Protein AF-A0A0H2U2D5-F1 (afdb_monomer_lite)

Sequence (152 aa):
METTLPLPFLASVAVPWTGPVGENDGLSREQLACLGAVFLEATAQNLADIRAFVSRDGLAFEPYVDVTQLESQDDILSLLDGGARKVFVRPEQFDALSEHGSRVAQAVAASAQGLPATEGGLLVSGIETTAGASSAVVEQLKSRKISSLFVK

pLDDT: mean 80.66, std 14.31, range [36.47, 96.5]

Structure (mmCIF, N/CA/C/O backbone):
data_AF-A0A0H2U2D5-F1
#
_entry.id   AF-A0A0H2U2D5-F1
#
loop_
_atom_site.group_PDB
_atom_site.id
_atom_site.type_symbol
_atom_site.label_atom_id
_atom_site.label_alt_id
_atom_site.label_comp_id
_atom_site.label_asym_id
_atom_site.label_entity_id
_atom_site.label_seq_id
_atom_si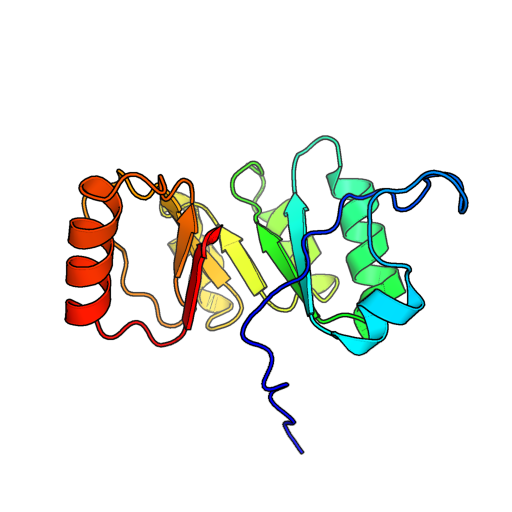te.pdbx_PDB_ins_code
_atom_site.Cartn_x
_atom_site.Cartn_y
_atom_site.Cartn_z
_atom_site.occupancy
_atom_site.B_iso_or_equiv
_atom_site.auth_seq_id
_atom_site.auth_comp_id
_atom_site.auth_asym_id
_atom_site.auth_atom_id
_atom_site.pdbx_PDB_model_num
ATOM 1 N N . MET A 1 1 ? 6.321 -21.797 9.358 1.00 36.47 1 MET A N 1
ATOM 2 C CA . MET A 1 1 ? 6.493 -20.830 10.461 1.00 36.47 1 MET A CA 1
ATOM 3 C C . MET A 1 1 ? 6.129 -19.477 9.896 1.00 36.47 1 MET A C 1
ATOM 5 O O . MET A 1 1 ? 6.824 -19.030 8.998 1.00 36.47 1 MET A O 1
ATOM 9 N N . GLU A 1 2 ? 5.027 -18.881 10.340 1.00 38.81 2 GLU A N 1
ATOM 10 C CA . GLU A 1 2 ? 4.699 -17.496 9.994 1.00 38.81 2 GLU A CA 1
ATOM 11 C C . GLU A 1 2 ? 5.523 -16.589 10.913 1.00 38.81 2 GLU A C 1
ATOM 13 O O . GLU A 1 2 ? 5.183 -16.375 12.073 1.00 38.81 2 GLU A O 1
ATOM 18 N N . THR A 1 3 ? 6.693 -16.160 10.443 1.00 43.97 3 THR A N 1
ATOM 19 C CA . THR A 1 3 ? 7.512 -15.165 11.136 1.00 43.97 3 THR A CA 1
ATOM 20 C C . THR A 1 3 ? 6.966 -13.789 10.793 1.00 43.97 3 THR A C 1
ATOM 22 O O . THR A 1 3 ? 7.369 -13.195 9.797 1.00 43.97 3 THR A O 1
ATOM 25 N N . THR A 1 4 ? 6.031 -13.282 11.592 1.00 48.72 4 THR A N 1
ATOM 26 C CA . THR A 1 4 ? 5.650 -11.869 11.537 1.00 48.72 4 THR A CA 1
ATOM 27 C C . THR A 1 4 ? 6.882 -11.064 11.948 1.00 48.72 4 THR A C 1
ATOM 29 O O . THR A 1 4 ? 7.267 -11.079 13.119 1.00 48.72 4 THR A O 1
ATOM 32 N N . LEU A 1 5 ? 7.569 -10.443 10.984 1.00 49.19 5 LEU A N 1
ATOM 33 C CA . LEU A 1 5 ? 8.710 -9.575 11.271 1.00 49.19 5 LEU A CA 1
ATOM 34 C C . LEU A 1 5 ? 8.255 -8.495 12.274 1.00 49.19 5 LEU A C 1
ATOM 36 O O . LEU A 1 5 ? 7.244 -7.836 12.038 1.00 49.19 5 LEU A O 1
ATOM 40 N N . PRO A 1 6 ? 8.962 -8.304 13.402 1.00 53.22 6 PRO A N 1
ATOM 41 C CA . PRO A 1 6 ? 8.534 -7.426 14.493 1.00 53.22 6 PRO A CA 1
ATOM 42 C C . PRO A 1 6 ? 8.738 -5.934 14.188 1.00 53.22 6 PRO A C 1
ATOM 44 O O . PRO A 1 6 ? 8.716 -5.117 15.107 1.00 53.22 6 PRO A O 1
ATOM 47 N N . LEU A 1 7 ? 8.998 -5.566 12.932 1.00 57.72 7 LEU A N 1
ATOM 48 C CA . LEU A 1 7 ? 9.307 -4.195 12.551 1.00 57.72 7 LEU A CA 1
ATOM 49 C C . LEU A 1 7 ? 8.000 -3.472 12.206 1.00 57.72 7 LEU A C 1
ATOM 51 O O . LEU A 1 7 ? 7.366 -3.811 11.209 1.00 57.72 7 LEU A O 1
ATOM 55 N N . PRO A 1 8 ? 7.571 -2.479 13.007 1.00 71.00 8 PRO A N 1
ATOM 56 C CA . PRO A 1 8 ? 6.294 -1.792 12.814 1.00 71.00 8 PRO A CA 1
ATOM 57 C C . PRO A 1 8 ? 6.340 -0.762 11.672 1.00 71.00 8 PRO A C 1
ATOM 59 O O . PRO A 1 8 ? 5.558 0.184 11.667 1.00 71.00 8 PRO A O 1
ATOM 62 N N . PHE A 1 9 ? 7.291 -0.884 10.746 1.00 81.25 9 PHE A N 1
ATOM 63 C CA . PHE A 1 9 ? 7.565 0.119 9.730 1.00 81.25 9 PHE A CA 1
ATOM 64 C C . PHE A 1 9 ? 7.738 -0.514 8.356 1.00 81.25 9 PHE A C 1
ATOM 66 O O . PHE A 1 9 ? 8.347 -1.570 8.202 1.00 81.25 9 PHE A O 1
ATOM 73 N N . LEU A 1 10 ? 7.204 0.181 7.358 1.00 88.44 10 LEU A N 1
ATOM 74 C CA . LEU A 1 10 ? 7.366 -0.133 5.949 1.00 88.44 10 LEU A CA 1
ATOM 75 C C . LEU A 1 10 ? 8.328 0.894 5.359 1.00 88.44 10 LEU A C 1
ATOM 77 O O . LEU A 1 10 ? 8.122 2.098 5.522 1.00 88.44 10 LEU A O 1
ATOM 81 N N . ALA A 1 11 ? 9.383 0.439 4.691 1.00 88.94 11 ALA A N 1
ATOM 82 C CA . ALA A 1 11 ? 10.310 1.352 4.036 1.00 88.94 11 ALA A CA 1
ATOM 83 C C . ALA A 1 11 ? 9.670 1.907 2.760 1.00 88.94 11 ALA A C 1
ATOM 85 O O . ALA A 1 11 ? 9.304 1.135 1.875 1.00 88.94 11 ALA A O 1
ATOM 86 N N . SER A 1 12 ? 9.528 3.230 2.668 1.00 89.31 12 SER A N 1
ATOM 87 C CA . SER A 1 12 ? 9.043 3.880 1.448 1.00 89.31 12 SER A CA 1
ATOM 88 C C . SER A 1 12 ? 10.089 3.768 0.343 1.00 89.31 12 SER A C 1
ATOM 90 O O . SER A 1 12 ? 11.264 4.073 0.562 1.00 89.31 12 SER A O 1
ATOM 92 N N . VAL A 1 13 ? 9.667 3.310 -0.833 1.00 87.06 13 VAL A N 1
ATOM 93 C CA . VAL A 1 13 ? 10.545 3.069 -1.977 1.00 87.06 13 VAL A CA 1
ATOM 94 C C . VAL A 1 13 ? 10.021 3.806 -3.202 1.00 87.06 13 VAL A C 1
ATOM 96 O O . VAL A 1 13 ? 8.880 3.619 -3.620 1.00 87.06 13 VAL A O 1
ATOM 99 N N . ALA A 1 14 ? 10.888 4.610 -3.815 1.00 83.81 14 ALA A N 1
ATOM 100 C CA . ALA A 1 14 ? 10.638 5.186 -5.127 1.00 83.81 14 ALA A CA 1
ATOM 101 C C . ALA A 1 14 ? 11.064 4.199 -6.224 1.00 83.81 14 ALA A C 1
ATOM 103 O O . ALA A 1 14 ? 12.141 3.603 -6.168 1.00 83.81 14 ALA A O 1
ATOM 104 N N . VAL A 1 15 ? 10.213 4.040 -7.233 1.00 79.81 15 VAL A N 1
ATOM 105 C CA . VAL A 1 15 ? 10.438 3.169 -8.390 1.00 79.81 15 VAL A CA 1
ATOM 106 C C . VAL A 1 15 ? 10.359 4.045 -9.654 1.00 79.81 15 VAL A C 1
ATOM 108 O O . VAL A 1 15 ? 9.465 4.893 -9.712 1.00 79.81 15 VAL A O 1
ATOM 111 N N . PRO A 1 16 ? 11.261 3.896 -10.647 1.00 71.31 16 PRO A N 1
ATOM 112 C CA . PRO A 1 16 ? 12.289 2.861 -10.785 1.00 71.31 16 PRO A CA 1
ATOM 113 C C . PRO A 1 16 ? 13.500 3.047 -9.861 1.00 71.31 16 PRO A C 1
ATOM 115 O O . PRO A 1 16 ? 14.012 4.148 -9.669 1.00 71.31 16 PRO A O 1
ATOM 118 N N . TRP A 1 17 ? 14.006 1.924 -9.340 1.00 65.31 17 TRP A N 1
ATOM 119 C CA . TRP A 1 17 ? 15.256 1.844 -8.573 1.00 65.31 17 TRP A CA 1
ATOM 120 C C . TRP A 1 17 ? 16.460 1.955 -9.524 1.00 65.31 17 TRP A C 1
ATOM 122 O O . TRP A 1 17 ? 17.224 1.013 -9.715 1.00 65.31 17 TRP A O 1
ATOM 132 N N . THR A 1 18 ? 16.578 3.071 -10.238 1.00 54.78 18 THR A N 1
ATOM 133 C CA . THR A 1 18 ? 17.626 3.283 -11.255 1.00 54.78 18 THR A CA 1
ATOM 134 C C . THR A 1 18 ? 18.499 4.499 -10.963 1.00 54.78 18 THR A C 1
ATOM 136 O O . THR A 1 18 ? 19.261 4.923 -11.828 1.00 54.78 18 THR A O 1
ATOM 139 N N . GLY A 1 19 ? 18.428 5.057 -9.750 1.00 51.62 19 GLY A N 1
ATOM 140 C CA . GLY A 1 19 ? 19.360 6.098 -9.319 1.00 51.62 19 GLY A CA 1
ATOM 141 C C . GLY A 1 19 ? 20.796 5.552 -9.243 1.00 51.62 19 GLY A C 1
ATOM 142 O O . GLY A 1 19 ? 20.982 4.426 -8.769 1.00 51.62 19 GLY A O 1
ATOM 143 N N . PRO A 1 20 ? 21.821 6.299 -9.694 1.00 43.66 20 PRO A N 1
ATOM 144 C CA . PRO A 1 20 ? 23.211 5.861 -9.617 1.00 43.66 20 PRO A CA 1
ATOM 145 C C . PRO A 1 20 ? 23.593 5.519 -8.170 1.00 43.66 20 PRO A C 1
ATOM 147 O O . PRO A 1 20 ? 23.267 6.246 -7.236 1.00 43.66 20 PRO A O 1
ATOM 150 N N . VAL A 1 21 ? 24.319 4.410 -8.000 1.00 50.50 21 VAL A N 1
ATOM 151 C CA . VAL A 1 21 ? 24.706 3.749 -6.730 1.00 50.50 21 VAL A CA 1
ATOM 152 C C . VAL A 1 21 ? 25.574 4.629 -5.792 1.00 50.50 21 VAL A C 1
ATOM 154 O O . VAL A 1 21 ? 26.099 4.149 -4.796 1.00 50.50 21 VAL A O 1
ATOM 157 N N . GLY A 1 22 ? 25.726 5.928 -6.067 1.00 46.56 22 GLY A N 1
ATOM 158 C CA . GLY A 1 22 ? 26.618 6.836 -5.339 1.00 46.56 22 GLY A CA 1
ATOM 159 C C . GLY A 1 22 ? 26.003 8.135 -4.806 1.00 46.56 22 GLY A C 1
ATOM 160 O O . GLY A 1 22 ? 26.695 8.824 -4.067 1.00 46.56 22 GLY A O 1
ATOM 161 N N . GLU A 1 23 ? 24.750 8.475 -5.135 1.00 48.41 23 GLU A N 1
ATOM 162 C CA . GLU A 1 23 ? 24.121 9.757 -4.731 1.00 48.41 23 GLU A CA 1
ATOM 163 C C . GLU A 1 23 ? 22.707 9.598 -4.139 1.00 48.41 23 GLU A C 1
ATOM 165 O O . GLU A 1 23 ? 21.982 10.577 -3.978 1.00 48.41 23 GLU A O 1
ATOM 170 N N . ASN A 1 24 ? 22.287 8.374 -3.809 1.00 56.25 24 ASN A N 1
ATOM 171 C CA . ASN A 1 24 ? 20.951 8.139 -3.265 1.00 56.25 24 ASN A CA 1
ATOM 172 C C . ASN A 1 24 ? 20.938 8.359 -1.747 1.00 56.25 24 ASN A C 1
ATOM 174 O O . ASN A 1 24 ? 21.542 7.598 -0.992 1.00 56.25 24 ASN A O 1
ATOM 178 N N . ASP A 1 25 ? 20.204 9.379 -1.316 1.00 62.88 25 ASP A N 1
ATOM 179 C CA . ASP A 1 25 ? 19.776 9.571 0.068 1.00 62.88 25 ASP A CA 1
ATOM 180 C C . ASP A 1 25 ? 18.769 8.447 0.406 1.00 62.88 25 ASP A C 1
ATOM 182 O O . ASP A 1 25 ? 17.578 8.549 0.114 1.00 62.88 25 ASP A O 1
ATOM 186 N N . GLY A 1 26 ? 19.250 7.285 0.871 1.00 73.31 26 GLY A N 1
ATOM 187 C CA . GLY A 1 26 ? 18.388 6.118 1.095 1.00 73.31 26 GLY A CA 1
ATOM 188 C C . GLY A 1 26 ? 19.108 4.798 1.391 1.00 73.31 26 GLY A C 1
ATOM 189 O O . GLY A 1 26 ? 20.335 4.725 1.445 1.00 73.31 26 GLY A O 1
ATOM 190 N N . LEU A 1 27 ? 18.320 3.737 1.604 1.00 78.69 27 LEU A N 1
ATOM 191 C CA . LEU A 1 27 ? 18.824 2.381 1.858 1.00 78.69 27 LEU A CA 1
ATOM 192 C C . LEU A 1 27 ? 19.264 1.696 0.560 1.00 78.69 27 LEU A C 1
ATOM 194 O O . LEU A 1 27 ? 18.606 1.822 -0.471 1.00 78.69 27 LEU A O 1
ATOM 198 N N . SER A 1 28 ? 20.334 0.901 0.625 1.00 81.81 28 SER A N 1
ATOM 199 C CA . SER A 1 28 ? 20.691 -0.018 -0.460 1.00 81.81 28 SER A CA 1
ATOM 200 C C . SER A 1 28 ? 19.647 -1.131 -0.604 1.00 81.81 28 SER A C 1
ATOM 202 O O . SER A 1 28 ? 18.867 -1.400 0.312 1.00 81.81 28 SER A O 1
ATOM 204 N N . ARG A 1 29 ? 19.652 -1.833 -1.743 1.00 79.88 29 ARG A N 1
ATOM 205 C CA . ARG A 1 29 ? 18.740 -2.963 -1.979 1.00 79.88 29 ARG A CA 1
ATOM 206 C C . ARG A 1 29 ? 18.928 -4.063 -0.932 1.00 79.88 29 ARG A C 1
ATOM 208 O O . ARG A 1 29 ? 17.953 -4.641 -0.467 1.00 79.88 29 ARG A O 1
ATOM 215 N N . GLU A 1 30 ? 20.169 -4.342 -0.552 1.00 82.69 30 GLU A N 1
ATOM 216 C CA . GLU A 1 30 ? 20.520 -5.339 0.460 1.00 82.69 30 GLU A CA 1
ATOM 217 C C . GLU A 1 30 ? 20.035 -4.907 1.846 1.00 82.69 30 GLU A C 1
ATOM 219 O O . GLU A 1 30 ? 19.472 -5.714 2.581 1.00 82.69 30 GLU A O 1
ATOM 224 N N . GLN A 1 31 ? 20.199 -3.626 2.189 1.00 83.94 31 GLN A N 1
ATOM 225 C CA . GLN A 1 31 ? 19.706 -3.071 3.452 1.00 83.94 31 GLN A CA 1
ATOM 226 C C . GLN A 1 31 ? 18.177 -3.102 3.522 1.00 83.94 31 GLN A C 1
ATOM 228 O O . GLN A 1 31 ? 17.614 -3.461 4.554 1.00 83.94 31 GLN A O 1
ATOM 233 N N . LEU A 1 32 ? 17.508 -2.779 2.417 1.00 82.38 32 LEU A N 1
ATOM 234 C CA . LEU A 1 32 ? 16.061 -2.878 2.293 1.00 82.38 32 LEU A CA 1
ATOM 235 C C . LEU A 1 32 ? 15.591 -4.336 2.408 1.00 82.38 32 LEU A C 1
ATOM 237 O O . LEU A 1 32 ? 14.583 -4.607 3.055 1.00 82.38 32 LEU A O 1
ATOM 241 N N . ALA A 1 33 ? 16.326 -5.287 1.820 1.00 82.38 33 ALA A N 1
ATOM 242 C CA . ALA A 1 33 ? 15.981 -6.710 1.861 1.00 82.38 33 ALA A CA 1
ATOM 243 C C . ALA A 1 33 ? 16.032 -7.276 3.286 1.00 82.38 33 ALA A C 1
ATOM 245 O O . ALA A 1 33 ? 15.240 -8.150 3.627 1.00 82.38 33 ALA A O 1
ATOM 246 N N . CYS A 1 34 ? 16.894 -6.732 4.152 1.00 82.88 34 CYS A N 1
ATOM 247 C CA . CYS A 1 34 ? 16.893 -7.062 5.578 1.00 82.88 34 CYS A CA 1
ATOM 248 C C . CYS A 1 34 ? 15.599 -6.640 6.298 1.00 82.88 34 CYS A C 1
ATOM 250 O O . CYS A 1 34 ? 15.262 -7.237 7.319 1.00 82.88 34 CYS A O 1
ATOM 252 N N . LEU A 1 35 ? 14.888 -5.618 5.803 1.00 84.12 35 LEU A N 1
ATOM 253 C CA . LEU A 1 35 ? 13.608 -5.174 6.370 1.00 84.12 35 LEU A CA 1
ATOM 254 C C . LEU A 1 35 ? 12.436 -6.026 5.884 1.00 84.12 35 LEU A C 1
ATOM 256 O O . LEU A 1 35 ? 11.447 -6.171 6.598 1.00 84.12 35 LEU A O 1
ATOM 260 N N . GLY A 1 36 ? 12.541 -6.580 4.676 1.00 83.44 36 GLY A N 1
ATOM 261 C CA . GLY A 1 36 ? 11.572 -7.505 4.097 1.00 83.44 36 GLY A CA 1
ATOM 262 C C . GLY A 1 36 ? 10.249 -6.874 3.658 1.00 83.44 36 GLY A C 1
ATOM 263 O O . GLY A 1 36 ? 9.665 -7.371 2.711 1.00 83.44 36 GLY A O 1
ATOM 264 N N . ALA A 1 37 ? 9.777 -5.780 4.262 1.00 88.75 37 ALA A N 1
ATOM 265 C CA . ALA A 1 37 ? 8.522 -5.119 3.893 1.00 88.75 37 ALA A CA 1
ATOM 266 C C . ALA A 1 37 ? 8.749 -3.698 3.356 1.00 88.75 37 ALA A C 1
ATOM 268 O O . ALA A 1 37 ? 9.516 -2.912 3.920 1.00 88.75 37 ALA A O 1
ATOM 269 N N . VAL A 1 38 ? 8.054 -3.359 2.268 1.00 90.31 38 VAL A N 1
ATOM 270 C CA . VAL A 1 38 ? 8.222 -2.082 1.557 1.00 90.31 38 VAL A CA 1
ATOM 271 C C . VAL A 1 38 ? 6.881 -1.422 1.282 1.00 90.31 38 VAL A C 1
ATOM 273 O O . VAL A 1 38 ? 5.875 -2.103 1.092 1.00 90.31 38 VAL A O 1
ATOM 276 N N . PHE A 1 39 ? 6.880 -0.095 1.244 1.00 92.69 39 PHE A N 1
ATOM 277 C CA . PHE A 1 39 ? 5.738 0.725 0.876 1.00 92.69 39 PHE A CA 1
ATOM 278 C C . PHE A 1 39 ? 5.990 1.403 -0.474 1.00 92.69 39 PHE A C 1
ATOM 280 O O . PHE A 1 39 ? 7.051 1.987 -0.694 1.00 92.69 39 PHE A O 1
ATOM 287 N N . LEU A 1 40 ? 5.013 1.311 -1.372 1.00 93.06 40 LEU A N 1
ATOM 288 C CA . LEU A 1 40 ? 5.068 1.827 -2.738 1.00 93.06 40 LEU A CA 1
ATOM 289 C C . LEU A 1 40 ? 3.837 2.691 -3.004 1.00 93.06 40 LEU A C 1
ATOM 291 O O . LEU A 1 40 ? 2.730 2.315 -2.627 1.00 93.06 40 LEU A O 1
ATOM 295 N N . GLU A 1 41 ? 4.009 3.803 -3.710 1.00 94.81 41 GLU A N 1
ATOM 296 C CA . GLU A 1 41 ? 2.892 4.632 -4.172 1.00 94.81 41 GLU A CA 1
ATOM 297 C C . GLU A 1 41 ? 2.707 4.463 -5.677 1.00 94.81 41 GLU A C 1
ATOM 299 O O . GLU A 1 41 ? 3.569 4.850 -6.472 1.00 94.81 41 GLU A O 1
ATOM 304 N N . ALA A 1 42 ? 1.581 3.871 -6.066 1.00 94.81 42 ALA A N 1
ATOM 305 C CA . ALA A 1 42 ? 1.250 3.612 -7.452 1.00 94.81 42 ALA A CA 1
ATOM 306 C C . ALA A 1 42 ? 0.421 4.738 -8.061 1.00 94.81 42 ALA A C 1
ATOM 308 O O . ALA A 1 42 ? -0.646 5.111 -7.575 1.00 94.81 42 ALA A O 1
ATOM 309 N N . THR A 1 43 ? 0.919 5.230 -9.186 1.00 94.31 43 THR A N 1
ATOM 310 C CA . THR A 1 43 ? 0.289 6.211 -10.057 1.00 94.31 43 THR A CA 1
ATOM 311 C C . THR A 1 43 ? 0.216 5.640 -11.466 1.00 94.31 43 THR A C 1
ATOM 313 O O . THR A 1 43 ? 0.928 4.694 -11.813 1.00 94.31 43 THR A O 1
ATOM 316 N N . ALA A 1 44 ? -0.618 6.222 -12.327 1.00 93.00 44 ALA A N 1
ATOM 317 C CA . ALA A 1 44 ? -0.701 5.784 -13.720 1.00 93.00 44 ALA A CA 1
ATOM 318 C C . ALA A 1 44 ? 0.656 5.877 -14.453 1.00 93.00 44 ALA A C 1
ATOM 320 O O . ALA A 1 44 ? 0.911 5.122 -15.388 1.00 93.00 44 ALA A O 1
ATOM 321 N N . GLN A 1 45 ? 1.537 6.788 -14.025 1.00 92.12 45 GLN A N 1
ATOM 322 C CA . GLN A 1 45 ? 2.830 7.049 -14.654 1.00 92.12 45 GLN A CA 1
ATOM 323 C C . GLN A 1 45 ? 3.895 6.013 -14.280 1.00 92.12 45 GLN A C 1
ATOM 325 O O . GLN A 1 45 ? 4.719 5.679 -15.126 1.00 92.12 45 GLN A O 1
ATOM 330 N N . ASN A 1 46 ? 3.889 5.510 -13.041 1.00 92.44 46 ASN A N 1
ATOM 331 C CA . ASN A 1 46 ? 4.905 4.575 -12.542 1.00 92.44 46 ASN A CA 1
ATOM 332 C C . ASN A 1 46 ? 4.399 3.124 -12.423 1.00 92.44 46 ASN A C 1
ATOM 334 O O . ASN A 1 46 ? 5.152 2.234 -12.024 1.00 92.44 46 ASN A O 1
ATOM 338 N N . LEU A 1 47 ? 3.138 2.864 -12.789 1.00 93.50 47 LEU A N 1
ATOM 339 C CA . LEU A 1 47 ? 2.498 1.556 -12.647 1.00 93.50 47 LEU A CA 1
ATOM 340 C C . LEU A 1 47 ? 3.286 0.428 -13.320 1.00 93.50 47 LEU A C 1
ATOM 342 O O . LEU A 1 47 ? 3.397 -0.661 -12.760 1.00 93.50 47 LEU A O 1
ATOM 346 N N . ALA A 1 48 ? 3.837 0.671 -14.512 1.00 92.44 48 ALA A N 1
ATOM 347 C CA . ALA A 1 48 ? 4.622 -0.331 -15.230 1.00 92.44 48 ALA A CA 1
ATOM 348 C C . ALA A 1 48 ? 5.871 -0.750 -14.437 1.00 92.44 48 ALA A C 1
ATOM 350 O O . ALA A 1 48 ? 6.160 -1.944 -14.324 1.00 92.44 48 ALA A O 1
ATOM 351 N N . ASP A 1 49 ? 6.563 0.216 -13.834 1.00 91.06 49 ASP A N 1
ATOM 352 C CA . ASP A 1 49 ? 7.764 -0.053 -13.052 1.00 91.06 49 ASP A CA 1
ATOM 353 C C . ASP A 1 49 ? 7.421 -0.717 -11.713 1.00 91.06 49 ASP A C 1
ATOM 355 O O . ASP A 1 49 ? 8.102 -1.653 -11.296 1.00 91.06 49 ASP A O 1
ATOM 359 N N . ILE A 1 50 ? 6.320 -0.311 -11.069 1.00 92.31 50 ILE A N 1
ATOM 360 C CA . ILE A 1 50 ? 5.824 -0.963 -9.847 1.00 92.31 50 ILE A CA 1
ATOM 361 C C . ILE A 1 50 ? 5.410 -2.405 -10.128 1.00 92.31 50 ILE A C 1
ATOM 363 O O . ILE A 1 50 ? 5.787 -3.297 -9.375 1.00 92.31 50 ILE A O 1
ATOM 367 N N . ARG A 1 51 ? 4.693 -2.674 -11.226 1.00 92.00 51 ARG A N 1
ATOM 368 C CA . ARG A 1 51 ? 4.360 -4.048 -11.637 1.00 92.00 51 ARG A CA 1
ATOM 369 C C . ARG A 1 51 ? 5.616 -4.882 -11.840 1.00 92.00 51 ARG A C 1
ATOM 371 O O . ARG A 1 51 ? 5.661 -6.028 -11.394 1.00 92.00 51 ARG A O 1
ATOM 378 N N . ALA A 1 52 ? 6.634 -4.317 -12.489 1.00 89.50 52 ALA A N 1
ATOM 379 C CA . ALA A 1 52 ? 7.907 -4.994 -12.685 1.00 89.50 52 ALA A CA 1
ATOM 380 C C . ALA A 1 52 ? 8.612 -5.277 -11.349 1.00 89.50 52 ALA A C 1
ATOM 382 O O . ALA A 1 52 ? 9.100 -6.390 -11.161 1.00 89.50 52 ALA A O 1
ATOM 383 N N . PHE A 1 53 ? 8.618 -4.320 -10.417 1.00 87.69 53 PHE A N 1
ATOM 384 C CA . PHE A 1 53 ? 9.175 -4.488 -9.073 1.00 87.69 53 PHE A CA 1
ATOM 385 C C . PHE A 1 53 ? 8.444 -5.591 -8.298 1.00 87.69 53 PHE A C 1
ATOM 387 O O . PHE A 1 53 ? 9.064 -6.550 -7.846 1.00 87.69 53 PHE A O 1
ATOM 394 N N . VAL A 1 54 ? 7.115 -5.507 -8.218 1.00 88.75 54 VAL A N 1
ATOM 395 C CA . VAL A 1 54 ? 6.272 -6.471 -7.499 1.00 88.75 54 VAL A CA 1
ATOM 396 C C . VAL A 1 54 ? 6.423 -7.878 -8.090 1.00 88.75 54 VAL A C 1
ATOM 398 O O . VAL A 1 54 ? 6.598 -8.831 -7.340 1.00 88.75 54 VAL A O 1
ATOM 401 N N . SER A 1 55 ? 6.470 -8.011 -9.419 1.00 84.88 55 SER A N 1
ATOM 402 C CA . SER A 1 55 ? 6.568 -9.322 -10.080 1.00 84.88 55 SER A CA 1
ATOM 403 C C . SER A 1 55 ? 7.971 -9.942 -10.025 1.00 84.88 55 SER A C 1
ATOM 405 O O . SER A 1 55 ? 8.101 -11.160 -9.922 1.00 84.88 55 SER A O 1
ATOM 407 N N . ARG A 1 56 ? 9.038 -9.138 -10.157 1.00 77.56 56 ARG A N 1
ATOM 408 C CA . ARG A 1 56 ? 10.428 -9.641 -10.235 1.00 77.56 56 ARG A CA 1
ATOM 409 C C . ARG A 1 56 ? 11.076 -9.780 -8.867 1.00 77.56 56 ARG A C 1
ATOM 411 O O . ARG A 1 56 ? 11.801 -10.743 -8.634 1.00 77.56 56 ARG A O 1
ATOM 418 N N . ASP A 1 57 ? 10.829 -8.811 -7.992 1.00 66.44 57 ASP A N 1
ATOM 419 C CA . ASP A 1 57 ? 11.481 -8.688 -6.692 1.00 66.44 57 ASP A CA 1
ATOM 420 C C . ASP A 1 57 ? 10.546 -9.062 -5.527 1.00 66.44 57 ASP A C 1
ATOM 422 O O . ASP A 1 57 ? 11.005 -9.145 -4.389 1.00 66.44 57 ASP A O 1
ATOM 426 N N . GLY A 1 58 ? 9.269 -9.375 -5.789 1.00 59.78 58 GLY A N 1
ATOM 427 C CA . GLY A 1 58 ? 8.276 -9.758 -4.771 1.00 59.78 58 GLY A CA 1
ATOM 428 C C . GLY A 1 58 ? 8.585 -11.039 -3.988 1.00 59.78 58 GLY A C 1
ATOM 429 O O . GLY A 1 58 ? 7.917 -11.332 -3.005 1.00 59.78 58 GLY A O 1
ATOM 430 N N . LEU A 1 59 ? 9.615 -11.803 -4.374 1.00 64.31 59 LEU A N 1
ATOM 431 C CA . LEU A 1 59 ? 10.138 -12.901 -3.547 1.00 64.31 59 LEU A CA 1
ATOM 432 C C . LEU A 1 59 ? 11.056 -12.412 -2.418 1.00 64.31 59 LEU A C 1
ATOM 434 O O . LEU A 1 59 ? 11.215 -13.110 -1.420 1.00 64.31 59 LEU A O 1
ATOM 438 N N . ALA A 1 60 ? 11.687 -11.247 -2.586 1.00 76.00 60 ALA A N 1
ATOM 439 C CA . ALA A 1 60 ? 12.588 -10.652 -1.602 1.00 76.00 60 ALA A CA 1
ATOM 440 C C . ALA A 1 60 ? 11.888 -9.614 -0.711 1.00 76.00 60 ALA A C 1
ATOM 442 O O . ALA A 1 60 ? 12.384 -9.325 0.376 1.00 76.00 60 ALA A O 1
ATOM 443 N N . PHE A 1 61 ? 10.757 -9.065 -1.165 1.00 85.50 61 PHE A N 1
ATOM 444 C CA . PHE A 1 61 ? 10.010 -8.031 -0.459 1.00 85.50 61 PHE A CA 1
ATOM 445 C C . PHE A 1 61 ? 8.522 -8.361 -0.379 1.00 85.50 61 PHE A C 1
ATOM 447 O O . PHE A 1 61 ? 7.938 -8.814 -1.354 1.00 85.50 61 PHE A O 1
ATOM 454 N N . GLU A 1 62 ? 7.894 -8.035 0.746 1.00 89.94 62 GLU A N 1
ATOM 455 C CA . GLU A 1 62 ? 6.449 -7.951 0.924 1.00 89.94 62 GLU A CA 1
ATOM 456 C C . GLU A 1 62 ? 5.973 -6.541 0.527 1.00 89.94 62 GLU A C 1
ATOM 458 O O . GLU A 1 62 ? 6.173 -5.593 1.296 1.00 89.94 62 GLU A O 1
ATOM 463 N N . PRO A 1 63 ? 5.354 -6.353 -0.656 1.00 92.00 63 PRO A N 1
ATOM 464 C CA . PRO A 1 63 ? 4.998 -5.027 -1.145 1.00 92.00 63 PRO A CA 1
ATOM 465 C C . PRO A 1 63 ? 3.643 -4.592 -0.588 1.00 92.00 63 PRO A C 1
ATOM 467 O O . PRO A 1 63 ? 2.626 -5.255 -0.805 1.00 92.00 63 PRO A O 1
ATOM 470 N N . TYR A 1 64 ? 3.621 -3.452 0.086 1.00 94.06 64 TYR A N 1
ATOM 471 C CA . TYR A 1 64 ? 2.415 -2.739 0.478 1.00 94.06 64 TYR A CA 1
ATOM 472 C C . TYR A 1 64 ? 2.255 -1.554 -0.468 1.00 94.06 64 TYR A C 1
ATOM 474 O O . TYR A 1 64 ? 3.141 -0.708 -0.548 1.00 94.06 64 TYR A O 1
ATOM 482 N N . VAL A 1 65 ? 1.158 -1.502 -1.215 1.00 95.19 65 VAL A N 1
ATOM 483 C CA . VAL A 1 65 ? 1.019 -0.546 -2.319 1.00 95.19 65 VAL A CA 1
ATOM 484 C C . VAL A 1 65 ? -0.168 0.369 -2.076 1.00 95.19 65 VAL A C 1
ATOM 486 O O . VAL A 1 65 ? -1.301 -0.092 -1.980 1.00 95.19 65 VAL A O 1
ATOM 489 N N . ASP A 1 66 ? 0.071 1.669 -1.994 1.00 96.12 66 ASP A N 1
ATOM 490 C CA . ASP A 1 66 ? -0.986 2.670 -2.075 1.00 96.12 66 ASP A CA 1
ATOM 491 C C . ASP A 1 66 ? -1.368 2.872 -3.540 1.00 96.12 66 ASP A C 1
ATOM 493 O O . ASP A 1 66 ? -0.556 3.306 -4.352 1.00 96.12 66 ASP A O 1
ATOM 497 N N . VAL A 1 67 ? -2.605 2.514 -3.873 1.00 96.50 67 VAL A N 1
ATOM 498 C CA . VAL A 1 67 ? -3.164 2.588 -5.227 1.00 96.50 67 VAL A CA 1
ATOM 499 C C . VAL A 1 67 ? -4.269 3.640 -5.317 1.00 96.50 67 VAL A C 1
ATOM 501 O O . VAL A 1 67 ? -5.065 3.624 -6.251 1.00 96.50 67 VAL A O 1
ATOM 504 N N . THR A 1 68 ? -4.342 4.573 -4.363 1.00 94.69 68 THR A N 1
ATOM 505 C CA . THR A 1 68 ? -5.393 5.606 -4.320 1.00 94.69 68 THR A CA 1
ATOM 506 C C . THR A 1 68 ? -5.421 6.523 -5.541 1.00 94.69 68 THR A C 1
ATOM 508 O O . THR A 1 68 ? -6.454 7.131 -5.815 1.00 94.69 68 THR A O 1
ATOM 511 N N . GLN A 1 69 ? -4.316 6.609 -6.288 1.00 94.62 69 GLN A N 1
ATOM 512 C CA . GLN A 1 69 ? -4.216 7.372 -7.537 1.00 94.62 69 GLN A CA 1
ATOM 513 C C . GLN A 1 69 ? -4.539 6.541 -8.792 1.00 94.62 69 GLN A C 1
ATOM 515 O O . GLN A 1 69 ? -4.446 7.059 -9.907 1.00 94.62 69 GLN A O 1
ATOM 520 N N . LEU A 1 70 ? -4.895 5.260 -8.643 1.00 95.38 70 LEU A N 1
ATOM 521 C CA . LEU A 1 70 ? -5.322 4.404 -9.746 1.00 95.38 70 LEU A CA 1
ATOM 522 C C . LEU A 1 70 ? -6.849 4.388 -9.856 1.00 95.38 70 LEU A C 1
ATOM 524 O O . LEU A 1 70 ? -7.573 4.160 -8.885 1.00 95.38 70 LEU A O 1
ATOM 528 N N . GLU A 1 71 ? -7.338 4.582 -11.077 1.00 92.88 71 GLU A N 1
ATOM 529 C CA . GLU A 1 71 ? -8.771 4.544 -11.389 1.00 92.88 71 GLU A CA 1
ATOM 530 C C . GLU A 1 71 ? -9.234 3.147 -11.827 1.00 92.88 71 GLU A C 1
ATOM 532 O O . GLU A 1 71 ? -10.355 2.737 -11.533 1.00 92.88 71 GLU A O 1
ATOM 537 N N . SER A 1 72 ? -8.366 2.399 -12.512 1.00 94.06 72 SER A N 1
ATOM 538 C CA . SER A 1 72 ? -8.688 1.094 -13.089 1.00 94.06 72 SER A CA 1
ATOM 539 C C . SER A 1 72 ? -8.634 -0.021 -12.045 1.00 94.06 72 SER A C 1
ATOM 541 O O . SER A 1 72 ? -7.599 -0.257 -11.420 1.00 94.06 72 SER A O 1
ATOM 543 N N . GLN A 1 73 ? -9.739 -0.755 -11.899 1.00 94.44 73 GLN A N 1
ATOM 544 C CA . GLN A 1 73 ? -9.793 -1.940 -11.043 1.00 94.44 73 GLN A CA 1
ATOM 545 C C . GLN A 1 73 ? -8.859 -3.046 -11.548 1.00 94.44 73 GLN A C 1
ATOM 547 O O . GLN A 1 73 ? -8.147 -3.643 -10.745 1.00 94.44 73 GLN A O 1
ATOM 552 N N . ASP A 1 74 ? -8.793 -3.264 -12.863 1.00 94.44 74 ASP A N 1
ATOM 553 C CA . ASP A 1 74 ? -7.885 -4.247 -13.468 1.00 94.44 74 ASP A CA 1
ATOM 554 C C . ASP A 1 74 ? -6.423 -3.932 -13.134 1.00 94.44 74 ASP A C 1
ATOM 556 O O . ASP A 1 74 ? -5.612 -4.832 -12.898 1.00 94.44 74 ASP A O 1
ATOM 560 N N . ASP A 1 75 ? -6.081 -2.642 -13.044 1.00 95.19 75 ASP A N 1
ATOM 561 C CA . ASP A 1 75 ? -4.735 -2.242 -12.659 1.00 95.19 75 ASP A CA 1
ATOM 562 C C . ASP A 1 75 ? -4.425 -2.592 -11.203 1.00 95.19 75 ASP A C 1
ATOM 564 O O . ASP A 1 75 ? -3.335 -3.088 -10.912 1.00 95.19 75 ASP A O 1
ATOM 568 N N . ILE A 1 76 ? -5.388 -2.428 -10.300 1.00 95.31 76 ILE A N 1
ATOM 569 C CA . ILE A 1 76 ? -5.247 -2.817 -8.892 1.00 95.31 76 ILE A CA 1
ATOM 570 C C . ILE A 1 76 ? -5.138 -4.343 -8.760 1.00 95.31 76 ILE A C 1
ATOM 572 O O . ILE A 1 76 ? -4.247 -4.842 -8.069 1.00 95.31 76 ILE A O 1
ATOM 576 N N . LEU A 1 77 ? -5.994 -5.089 -9.465 1.00 94.69 77 LEU A N 1
ATOM 577 C CA . LEU A 1 77 ? -5.986 -6.554 -9.467 1.00 94.69 77 LEU A CA 1
ATOM 578 C C . LEU A 1 77 ? -4.656 -7.108 -9.974 1.00 94.69 77 LEU A C 1
ATOM 580 O O . LEU A 1 77 ? -4.067 -7.973 -9.336 1.00 94.69 77 LEU A O 1
ATOM 584 N N . SER A 1 78 ? -4.106 -6.528 -11.041 1.00 94.56 78 SER A N 1
ATOM 585 C CA . SER A 1 78 ? -2.805 -6.946 -11.570 1.00 94.56 78 SER A CA 1
ATOM 586 C C . SER A 1 78 ? -1.657 -6.824 -10.555 1.00 94.56 78 SER A C 1
ATOM 588 O O . SER A 1 78 ? -0.700 -7.593 -10.613 1.00 94.56 78 SER A O 1
ATOM 590 N N . LEU A 1 79 ? -1.735 -5.871 -9.616 1.00 94.31 79 LEU A N 1
ATOM 591 C CA . LEU A 1 79 ? -0.738 -5.707 -8.555 1.00 94.31 79 LEU A CA 1
ATOM 592 C C . LEU A 1 79 ? -0.900 -6.786 -7.481 1.00 94.31 79 LEU A C 1
ATOM 594 O O . LEU A 1 79 ? 0.095 -7.333 -7.001 1.00 94.31 79 LEU A O 1
ATOM 598 N N . LEU A 1 80 ? -2.143 -7.127 -7.132 1.00 93.69 80 LEU A N 1
ATOM 599 C CA . LEU A 1 80 ? -2.442 -8.247 -6.241 1.00 93.69 80 LEU A CA 1
ATOM 600 C C . LEU A 1 80 ? -1.985 -9.577 -6.851 1.00 93.69 80 LEU A C 1
ATOM 602 O O . LEU A 1 80 ? -1.307 -10.353 -6.174 1.00 93.69 80 LEU A O 1
ATOM 606 N N . ASP A 1 81 ? -2.289 -9.823 -8.121 1.00 92.75 81 ASP A N 1
ATOM 607 C CA . ASP A 1 81 ? -1.877 -11.035 -8.838 1.00 92.75 81 ASP A CA 1
ATOM 608 C C . ASP A 1 81 ? -0.356 -11.108 -9.014 1.00 92.75 81 ASP A C 1
ATOM 610 O O . ASP A 1 81 ? 0.232 -12.185 -8.938 1.00 92.75 81 ASP A O 1
ATOM 614 N N . GLY A 1 82 ? 0.297 -9.952 -9.168 1.00 89.94 82 GLY A N 1
ATOM 615 C CA . GLY A 1 82 ? 1.751 -9.837 -9.246 1.00 89.94 82 GLY A CA 1
ATOM 616 C C . GLY A 1 82 ? 2.486 -10.129 -7.935 1.00 89.94 82 GLY A C 1
ATOM 617 O O . GLY A 1 82 ? 3.703 -10.285 -7.961 1.00 89.94 82 GLY A O 1
ATOM 618 N N . GLY A 1 83 ? 1.782 -10.211 -6.800 1.00 90.00 83 GLY A N 1
ATOM 619 C CA . GLY A 1 83 ? 2.375 -10.551 -5.502 1.00 90.00 83 GLY A CA 1
ATOM 620 C C . GLY A 1 83 ? 2.376 -9.432 -4.458 1.00 90.00 83 GLY A C 1
ATOM 621 O O . GLY A 1 83 ? 3.016 -9.585 -3.419 1.00 90.00 83 GLY A O 1
ATOM 622 N N . ALA A 1 84 ? 1.650 -8.326 -4.665 1.00 92.56 84 ALA A N 1
ATOM 623 C CA . ALA A 1 84 ? 1.498 -7.305 -3.626 1.00 92.56 84 ALA A CA 1
ATOM 624 C C . ALA A 1 84 ? 0.884 -7.918 -2.356 1.00 92.56 84 ALA A C 1
ATOM 626 O O . ALA A 1 84 ? -0.186 -8.529 -2.390 1.00 92.56 84 ALA A O 1
ATOM 627 N N . ARG A 1 85 ? 1.542 -7.756 -1.207 1.00 92.19 85 ARG A N 1
ATOM 628 C CA . ARG A 1 85 ? 1.072 -8.290 0.075 1.00 92.19 85 ARG A CA 1
ATOM 629 C C . ARG A 1 85 ? -0.246 -7.639 0.474 1.00 92.19 85 ARG A C 1
ATOM 631 O O . ARG A 1 85 ? -1.158 -8.339 0.919 1.00 92.19 85 ARG A O 1
ATOM 638 N N . LYS A 1 86 ? -0.341 -6.321 0.290 1.00 93.38 86 LYS A N 1
ATOM 639 C CA . LYS A 1 86 ? -1.540 -5.530 0.566 1.00 93.38 86 LYS A CA 1
ATOM 640 C C . LYS A 1 86 ? -1.628 -4.332 -0.375 1.00 93.38 86 LYS A C 1
ATOM 642 O O . LYS A 1 86 ? -0.606 -3.720 -0.678 1.00 93.38 86 LYS A O 1
ATOM 647 N N . VAL A 1 87 ? -2.841 -3.975 -0.783 1.00 95.50 87 VAL A N 1
ATOM 648 C CA . VAL A 1 87 ? -3.125 -2.730 -1.505 1.00 95.50 87 VAL A CA 1
ATOM 649 C C . VAL A 1 87 ? -4.031 -1.824 -0.677 1.00 95.50 87 VAL A C 1
ATOM 651 O O . VAL A 1 87 ? -4.955 -2.296 -0.008 1.00 95.50 87 VAL A O 1
ATOM 654 N N . PHE A 1 88 ? -3.757 -0.524 -0.715 1.00 95.31 88 PHE A N 1
ATOM 655 C CA . PHE A 1 88 ? -4.567 0.501 -0.073 1.00 95.31 88 PHE A CA 1
ATOM 656 C C . PHE A 1 88 ? -5.365 1.260 -1.125 1.00 95.31 88 PHE A C 1
ATOM 658 O O . PHE A 1 88 ? -4.791 1.903 -2.002 1.00 95.31 88 PHE A O 1
ATOM 665 N N . VAL A 1 89 ? -6.686 1.162 -1.042 1.00 95.00 89 VAL A N 1
ATOM 666 C CA . VAL A 1 89 ? -7.625 1.677 -2.046 1.00 95.00 89 VAL A CA 1
ATOM 667 C C . VAL A 1 89 ? -8.461 2.810 -1.471 1.00 95.00 89 VAL A C 1
ATOM 669 O O . VAL A 1 89 ? -8.604 2.931 -0.252 1.00 95.00 89 VAL A O 1
ATOM 672 N N . ARG A 1 90 ? -9.061 3.630 -2.337 1.00 92.75 90 ARG A N 1
ATOM 673 C CA . ARG A 1 90 ? -10.049 4.614 -1.882 1.00 92.75 90 ARG A CA 1
ATOM 674 C C . ARG A 1 90 ? -11.289 3.899 -1.319 1.00 92.75 90 ARG A C 1
ATOM 676 O O . ARG A 1 90 ? -11.595 2.792 -1.777 1.00 92.75 90 ARG A O 1
ATOM 683 N N . PRO A 1 91 ? -12.022 4.493 -0.360 1.00 90.31 91 PRO A N 1
ATOM 684 C CA . PRO A 1 91 ? -13.210 3.872 0.228 1.00 90.31 91 PRO A CA 1
ATOM 685 C C . PRO A 1 91 ? -14.238 3.407 -0.808 1.00 90.31 91 PRO A C 1
ATOM 687 O O . PRO A 1 91 ? -14.814 2.333 -0.666 1.00 90.31 91 PRO A O 1
ATOM 690 N N . GLU A 1 92 ? -14.409 4.164 -1.892 1.00 90.19 92 GLU A N 1
ATOM 691 C CA . GLU A 1 92 ? -15.372 3.879 -2.960 1.00 90.19 92 GLU A CA 1
ATOM 692 C C . GLU A 1 92 ? -14.991 2.646 -3.797 1.00 90.19 92 GLU A C 1
ATOM 694 O O . GLU A 1 92 ? -15.851 2.032 -4.421 1.00 90.19 92 GLU A O 1
ATOM 699 N N . GLN A 1 93 ? -13.708 2.270 -3.809 1.00 91.31 93 GLN A N 1
ATOM 700 C CA . GLN A 1 93 ? -13.188 1.107 -4.538 1.00 91.31 93 GLN A CA 1
ATOM 701 C C . GLN A 1 93 ? -13.180 -0.167 -3.679 1.00 91.31 93 GLN A C 1
ATOM 703 O O . GLN A 1 93 ? -12.962 -1.259 -4.201 1.00 91.31 93 GLN A O 1
ATOM 708 N N . PHE A 1 94 ? -13.393 -0.047 -2.365 1.00 90.12 94 PHE A N 1
ATOM 709 C CA . PHE A 1 94 ? -13.210 -1.151 -1.427 1.00 90.12 94 PHE A CA 1
ATOM 710 C C . PHE A 1 94 ? -14.212 -2.286 -1.627 1.00 90.12 94 PHE A C 1
ATOM 712 O O . PHE A 1 94 ? -13.809 -3.445 -1.677 1.00 90.12 94 PHE A O 1
ATOM 719 N N . ASP A 1 95 ? -15.500 -1.970 -1.769 1.00 89.00 95 ASP A N 1
ATOM 720 C CA . ASP A 1 95 ? -16.551 -2.990 -1.862 1.00 89.00 95 ASP A CA 1
ATOM 721 C C . ASP A 1 95 ? -16.350 -3.901 -3.081 1.00 89.00 95 ASP A C 1
ATOM 723 O O . ASP A 1 95 ? -16.515 -5.118 -2.977 1.00 89.00 95 ASP A O 1
ATOM 727 N N . ALA A 1 96 ? -15.889 -3.327 -4.198 1.00 90.19 96 ALA A N 1
ATOM 728 C CA . ALA A 1 96 ? -15.569 -4.048 -5.430 1.00 90.19 96 ALA A CA 1
ATOM 729 C C . ALA A 1 96 ? -14.362 -4.996 -5.302 1.00 90.19 96 ALA A C 1
ATOM 731 O O . ALA A 1 96 ? -14.188 -5.873 -6.141 1.00 90.19 96 ALA A O 1
ATOM 732 N N . LEU A 1 97 ? -13.535 -4.823 -4.267 1.00 90.56 97 LEU A N 1
ATOM 733 C CA . LEU A 1 97 ? -12.312 -5.591 -4.012 1.00 90.56 97 LEU A CA 1
ATOM 734 C C . LEU A 1 97 ? -12.371 -6.369 -2.685 1.00 90.56 97 LEU A C 1
ATOM 736 O O . LEU A 1 97 ? -11.381 -6.971 -2.263 1.00 90.56 97 LEU A O 1
ATOM 740 N N . SER A 1 98 ? -13.529 -6.371 -2.023 1.00 83.94 98 SER A N 1
ATOM 741 C CA . SER A 1 98 ? -13.731 -6.966 -0.697 1.00 83.94 98 SER A CA 1
ATOM 742 C C . SER A 1 98 ? -13.495 -8.480 -0.665 1.00 83.94 98 SER A C 1
ATOM 744 O O . SER A 1 98 ? -13.099 -9.020 0.369 1.00 83.94 98 SER A O 1
ATOM 746 N N . GLU A 1 99 ? -13.641 -9.163 -1.805 1.00 88.44 99 GLU A N 1
ATOM 747 C CA . GLU A 1 99 ? -13.361 -10.598 -1.944 1.00 88.44 99 GLU A CA 1
ATOM 748 C C . GLU A 1 99 ? -11.894 -10.964 -1.662 1.00 88.44 99 GLU A C 1
ATOM 750 O O . GLU A 1 99 ? -11.594 -12.090 -1.265 1.00 88.44 99 GLU A O 1
ATOM 755 N N . HIS A 1 100 ? -10.975 -10.001 -1.785 1.00 88.44 100 HIS A N 1
ATOM 756 C CA . HIS A 1 100 ? -9.554 -10.193 -1.489 1.00 88.44 100 HIS A CA 1
ATOM 757 C C . HIS A 1 100 ? -9.218 -10.061 0.009 1.00 88.44 100 HIS A C 1
ATOM 759 O O . HIS A 1 100 ? -8.049 -10.179 0.398 1.00 88.44 100 HIS A O 1
ATOM 765 N N . GLY A 1 101 ? -10.230 -9.843 0.858 1.00 87.12 101 GLY A N 1
ATOM 766 C CA . GLY A 1 101 ? -10.155 -9.935 2.314 1.00 87.12 101 GLY A CA 1
ATOM 767 C C . GLY A 1 101 ? -9.018 -9.113 2.915 1.00 87.12 101 GLY A C 1
ATOM 768 O O . GLY A 1 101 ? -8.920 -7.903 2.727 1.00 87.12 101 GLY A O 1
ATOM 769 N N . SER A 1 102 ? -8.112 -9.781 3.633 1.00 88.81 102 SER A N 1
ATOM 770 C CA . SER A 1 102 ? -7.019 -9.120 4.354 1.00 88.81 102 SER A CA 1
ATOM 771 C C . SER A 1 102 ? -5.958 -8.471 3.455 1.00 88.81 102 SER A C 1
ATOM 773 O O . SER A 1 102 ? -5.114 -7.735 3.969 1.00 88.81 102 SER A O 1
ATOM 775 N N . ARG A 1 103 ? -5.973 -8.691 2.133 1.00 91.94 103 ARG A N 1
ATOM 776 C CA . ARG A 1 103 ? -5.020 -8.074 1.189 1.00 91.94 103 ARG A CA 1
ATOM 777 C C . ARG A 1 103 ? -5.461 -6.698 0.694 1.00 91.94 103 ARG A C 1
ATOM 779 O O . ARG A 1 103 ? -4.665 -6.014 0.060 1.00 91.94 103 ARG A O 1
ATOM 786 N N . VAL A 1 104 ? -6.681 -6.267 0.998 1.00 93.31 104 VAL A N 1
ATOM 787 C CA . VAL A 1 104 ? -7.199 -4.956 0.594 1.00 93.31 104 VAL A CA 1
ATOM 788 C C . VAL A 1 104 ? -7.566 -4.170 1.840 1.00 93.31 104 VAL A C 1
ATOM 790 O O . VAL A 1 104 ?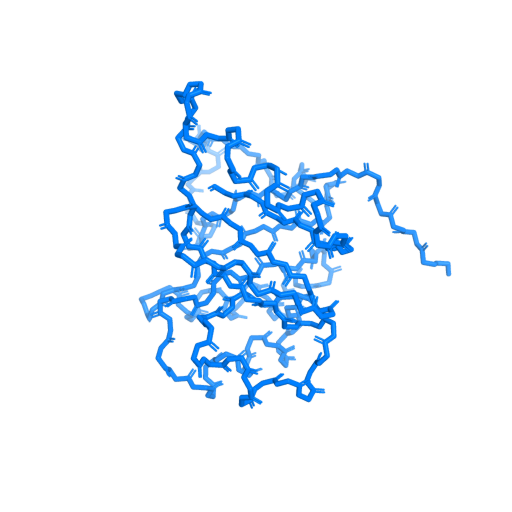 -8.238 -4.676 2.732 1.00 93.31 104 VAL A O 1
ATOM 793 N N . ALA A 1 105 ? -7.104 -2.930 1.918 1.00 92.56 105 ALA A N 1
ATOM 794 C CA . ALA A 1 105 ? -7.399 -2.017 3.014 1.00 92.56 105 ALA A CA 1
ATOM 795 C C . ALA A 1 105 ? -7.824 -0.660 2.458 1.00 92.56 105 ALA A C 1
ATOM 797 O O . ALA A 1 105 ? -7.429 -0.281 1.357 1.00 92.56 105 ALA A O 1
ATOM 798 N N . GLN A 1 106 ? -8.614 0.088 3.222 1.00 92.75 106 GLN A N 1
ATOM 799 C CA . GLN A 1 106 ? -8.999 1.440 2.816 1.00 92.75 106 GLN A CA 1
ATOM 800 C C . GLN A 1 106 ? -7.897 2.439 3.172 1.00 92.75 106 GLN A C 1
ATOM 802 O O . GLN A 1 106 ? -7.230 2.297 4.198 1.00 92.75 106 GLN A O 1
ATOM 807 N N . ALA A 1 107 ? -7.727 3.455 2.336 1.00 92.19 107 ALA A N 1
ATOM 808 C CA . ALA A 1 107 ? -6.897 4.620 2.590 1.00 92.19 107 ALA A CA 1
ATOM 809 C C . ALA A 1 107 ? -7.781 5.854 2.759 1.00 92.19 107 ALA A C 1
ATOM 811 O O . ALA A 1 107 ? -8.642 6.134 1.925 1.00 92.19 107 ALA A O 1
ATOM 812 N N . VAL A 1 108 ? -7.557 6.605 3.831 1.00 90.56 108 VAL A N 1
ATOM 813 C CA . VAL A 1 108 ? -8.299 7.829 4.140 1.00 90.56 108 VAL A CA 1
ATOM 814 C C . VAL A 1 108 ? -7.348 8.929 4.583 1.00 90.56 108 VAL A C 1
ATOM 816 O O . VAL A 1 108 ? -6.342 8.675 5.242 1.00 90.56 108 VAL A O 1
ATOM 819 N N . ALA A 1 109 ? -7.684 10.173 4.256 1.00 86.88 109 ALA A N 1
ATOM 820 C CA . ALA A 1 109 ? -6.987 11.317 4.824 1.00 86.88 109 ALA A CA 1
ATOM 821 C C . ALA A 1 109 ? -7.319 11.450 6.318 1.00 86.88 109 ALA A C 1
ATOM 823 O O . ALA A 1 109 ? -8.448 11.190 6.739 1.00 86.88 109 ALA A O 1
ATOM 824 N N . ALA A 1 110 ? -6.370 11.937 7.115 1.00 81.12 110 ALA A N 1
ATOM 825 C CA . ALA A 1 110 ? -6.562 12.216 8.540 1.00 81.12 110 ALA A CA 1
ATOM 826 C C . ALA A 1 110 ? -7.714 13.206 8.816 1.00 81.12 110 ALA A C 1
ATOM 828 O O . ALA A 1 110 ? -8.317 13.183 9.886 1.00 81.12 110 ALA A O 1
ATOM 829 N N . SER A 1 111 ? -8.037 14.063 7.844 1.00 76.94 111 SER A N 1
ATOM 830 C CA . SER A 1 111 ? -9.144 15.023 7.895 1.00 76.94 111 SER A CA 1
ATOM 831 C C . SER A 1 111 ? -10.511 14.433 7.524 1.00 76.94 111 SER A C 1
ATOM 833 O O . SER A 1 111 ? -11.521 15.133 7.641 1.00 76.94 111 SER A O 1
ATOM 835 N N . ALA A 1 112 ? -10.573 13.180 7.064 1.00 73.94 112 ALA A N 1
ATOM 836 C CA . ALA A 1 112 ? -11.817 12.556 6.631 1.00 73.94 112 ALA A CA 1
ATOM 837 C C . ALA A 1 112 ? -12.792 12.358 7.804 1.00 73.94 112 ALA A C 1
ATOM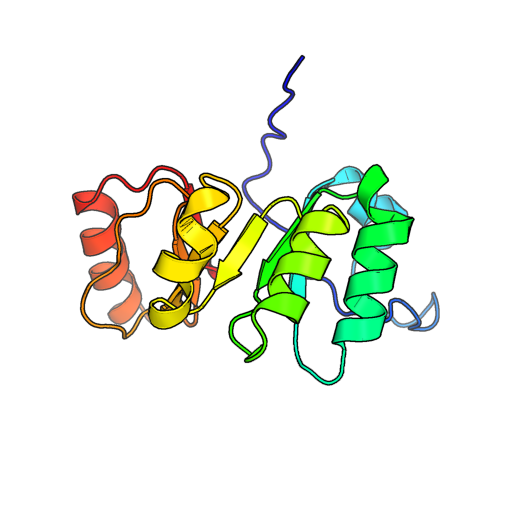 839 O O . ALA A 1 112 ? -12.410 11.987 8.916 1.00 73.94 112 ALA A O 1
ATOM 840 N N . GLN A 1 113 ? -14.082 12.586 7.550 1.00 67.56 113 GLN A N 1
ATOM 841 C CA . GLN A 1 113 ? -15.123 12.341 8.542 1.00 67.56 113 GLN A CA 1
ATOM 842 C C . GLN A 1 113 ? -15.511 10.862 8.551 1.00 67.56 113 GLN A C 1
ATOM 844 O O . GLN A 1 113 ? -16.193 10.385 7.652 1.00 67.56 113 GLN A O 1
ATOM 849 N N . GLY A 1 114 ? -15.116 10.160 9.613 1.00 66.62 114 GLY A N 1
ATOM 850 C CA . GLY A 1 114 ? -15.459 8.757 9.820 1.00 66.62 114 GLY A CA 1
ATOM 851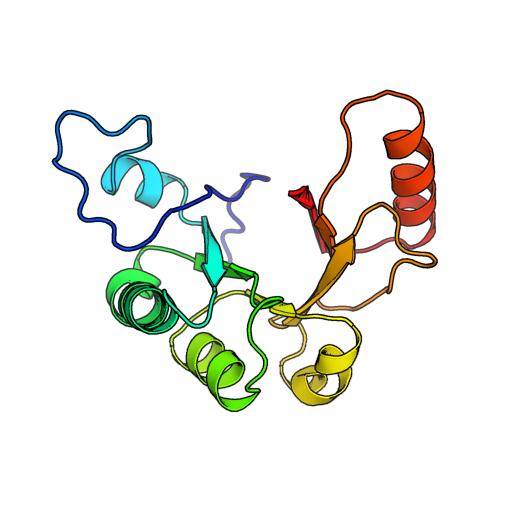 C C . GLY A 1 114 ? -14.412 7.816 9.235 1.00 66.62 114 GLY A C 1
ATOM 852 O O . GLY A 1 114 ? -14.252 7.700 8.026 1.00 66.62 114 GLY A O 1
ATOM 853 N N . LEU A 1 115 ? -13.712 7.110 10.122 1.00 69.31 115 LEU A N 1
ATOM 854 C CA . LEU A 1 115 ? -12.724 6.110 9.738 1.00 69.31 115 LEU A CA 1
ATOM 855 C C . LEU A 1 115 ? -13.418 4.754 9.519 1.00 69.31 115 LEU A C 1
ATOM 857 O O . LEU A 1 115 ? -14.067 4.249 10.447 1.00 69.31 115 LEU A O 1
ATOM 861 N N . PRO A 1 116 ? -13.307 4.149 8.328 1.00 73.00 116 PRO A N 1
ATOM 862 C CA . PRO A 1 116 ? -13.896 2.850 8.050 1.00 73.00 116 PRO A CA 1
ATOM 863 C C . PRO A 1 116 ? -13.187 1.778 8.888 1.00 73.00 116 PRO A C 1
ATOM 865 O O . PRO A 1 116 ? -11.962 1.750 8.996 1.00 73.00 116 PRO A O 1
ATOM 868 N N . ALA A 1 117 ? -13.967 0.907 9.527 1.00 66.81 117 ALA A N 1
ATOM 869 C CA . ALA A 1 117 ? -13.438 -0.252 10.237 1.00 66.81 117 ALA A CA 1
ATOM 870 C C . ALA A 1 117 ? -13.536 -1.446 9.291 1.00 66.81 117 ALA A C 1
ATOM 872 O O . ALA A 1 117 ? -14.614 -2.013 9.134 1.00 66.81 117 ALA A O 1
ATOM 873 N N . THR A 1 118 ? -12.432 -1.783 8.626 1.00 72.44 118 THR A N 1
ATOM 874 C CA . THR A 1 118 ? -12.377 -2.948 7.737 1.00 72.44 118 THR A CA 1
ATOM 875 C C . THR A 1 118 ? -11.467 -4.022 8.309 1.00 72.44 118 THR A C 1
ATOM 877 O O . THR A 1 118 ? -10.500 -3.719 9.011 1.00 72.44 118 THR A O 1
ATOM 880 N N . GLU A 1 119 ? -11.763 -5.284 7.997 1.00 74.50 119 GLU A N 1
ATOM 881 C CA . GLU A 1 119 ? -10.943 -6.427 8.416 1.00 74.50 119 GLU A CA 1
ATOM 882 C C . GLU A 1 119 ? -9.523 -6.368 7.837 1.00 74.50 119 GLU A C 1
ATOM 884 O O . GLU A 1 119 ? -8.569 -6.811 8.476 1.00 74.50 119 GLU A O 1
ATOM 889 N N . GLY A 1 120 ? -9.369 -5.776 6.648 1.00 77.06 120 GLY A N 1
ATOM 890 C CA . GLY A 1 120 ? -8.078 -5.581 5.995 1.00 77.06 120 GLY A CA 1
ATOM 891 C C . GLY A 1 120 ? -7.232 -4.455 6.590 1.00 77.06 120 GLY A C 1
ATOM 892 O O . GLY A 1 120 ? -6.035 -4.380 6.301 1.00 77.06 120 GLY A O 1
ATOM 893 N N . GLY A 1 121 ? -7.800 -3.623 7.462 1.00 86.31 121 GLY A N 1
ATOM 894 C CA . GLY A 1 121 ? -7.105 -2.519 8.112 1.00 86.31 121 GLY A CA 1
ATOM 895 C C . GLY A 1 121 ? -7.355 -1.159 7.463 1.00 86.31 121 GLY A C 1
ATOM 896 O O . GLY A 1 121 ? -8.277 -0.977 6.666 1.00 86.31 121 GLY A O 1
ATOM 897 N N . LEU A 1 122 ? -6.544 -0.178 7.850 1.00 89.81 122 LEU A N 1
ATOM 898 C CA . LEU A 1 122 ? -6.712 1.216 7.446 1.00 89.81 122 LEU A CA 1
ATOM 899 C C . LEU A 1 122 ? -5.356 1.892 7.255 1.00 89.81 122 LEU A C 1
ATOM 901 O O . LEU A 1 122 ? -4.513 1.819 8.147 1.00 89.81 122 LEU A O 1
ATOM 905 N N . LEU A 1 123 ? -5.172 2.579 6.130 1.00 91.00 123 LEU A N 1
ATOM 906 C CA . LEU A 1 123 ? -4.093 3.540 5.921 1.00 91.00 123 LEU A CA 1
ATOM 907 C C . LEU A 1 123 ? -4.627 4.952 6.161 1.00 91.00 123 LEU A C 1
ATOM 909 O O . LEU A 1 123 ? -5.602 5.366 5.538 1.00 91.00 123 LEU A O 1
ATOM 913 N N . VAL A 1 124 ? -3.980 5.694 7.053 1.00 90.06 124 VAL A N 1
ATOM 914 C CA . VAL A 1 124 ? -4.281 7.104 7.306 1.00 90.06 124 VAL A CA 1
ATOM 915 C C . VAL A 1 124 ? -3.147 7.955 6.752 1.00 90.06 124 VAL A C 1
ATOM 917 O O . VAL A 1 124 ? -1.997 7.773 7.148 1.00 90.06 124 VAL A O 1
ATOM 920 N N . SER A 1 125 ? -3.467 8.877 5.847 1.00 88.50 125 SER A N 1
ATOM 921 C CA . SER A 1 125 ? -2.497 9.791 5.240 1.00 88.50 125 SER A CA 1
ATOM 922 C C . SER A 1 125 ? -2.645 11.222 5.753 1.00 88.50 125 SER A C 1
ATOM 924 O O . SER A 1 125 ? -3.744 11.667 6.103 1.00 88.50 125 SER A O 1
ATOM 926 N N . GLY A 1 126 ? -1.537 11.967 5.774 1.00 82.69 126 GLY A N 1
ATOM 927 C CA . GLY A 1 126 ? -1.560 13.405 6.069 1.00 82.69 126 GLY A CA 1
ATOM 928 C C . GLY A 1 126 ? -1.799 13.710 7.547 1.00 82.69 126 GLY A C 1
ATOM 929 O O . GLY A 1 126 ? -2.512 14.655 7.887 1.00 82.69 126 GLY A O 1
ATOM 930 N N . ILE A 1 127 ? -1.238 12.886 8.439 1.00 77.88 127 ILE A N 1
ATOM 931 C CA . ILE A 1 127 ? -1.217 13.214 9.864 1.00 77.88 127 ILE A CA 1
ATOM 932 C C . ILE A 1 127 ? -0.204 14.337 10.075 1.00 77.88 127 ILE A C 1
ATOM 934 O O . ILE A 1 127 ? 1.000 14.113 10.166 1.00 77.88 127 ILE A O 1
ATOM 938 N N . GLU A 1 128 ? -0.712 15.558 10.191 1.00 70.38 128 GLU A N 1
ATOM 939 C CA . GLU A 1 128 ? 0.093 16.699 10.608 1.00 70.38 128 GLU A CA 1
ATOM 940 C C . GLU A 1 128 ? 0.666 16.446 12.012 1.00 70.38 128 GLU A C 1
ATOM 942 O O . GLU A 1 128 ? -0.049 16.049 12.940 1.00 70.38 128 GLU A O 1
ATOM 947 N N . THR A 1 129 ? 1.960 16.712 12.194 1.00 64.25 129 THR A N 1
ATOM 948 C CA . THR A 1 129 ? 2.663 16.598 13.489 1.00 64.25 129 THR A CA 1
ATOM 949 C C . THR A 1 129 ? 2.314 17.726 14.466 1.00 64.25 129 THR A C 1
ATOM 951 O O . THR A 1 129 ? 2.850 17.794 15.573 1.00 64.25 129 THR A O 1
ATOM 954 N N . THR A 1 130 ? 1.388 18.615 14.097 1.00 59.59 130 THR A N 1
ATOM 955 C CA . THR A 1 130 ? 0.877 19.659 14.987 1.00 59.59 130 THR A CA 1
ATOM 956 C C . THR A 1 130 ? -0.129 19.069 15.984 1.00 59.59 130 THR A C 1
ATOM 958 O O . THR A 1 130 ? -1.132 18.460 15.617 1.00 59.59 130 THR A O 1
ATOM 961 N N . ALA A 1 131 ? 0.141 19.266 17.280 1.00 56.19 131 ALA A N 1
ATOM 962 C CA . ALA A 1 131 ? -0.433 18.517 18.409 1.00 56.19 131 ALA A CA 1
ATOM 963 C C . ALA A 1 131 ? -1.978 18.445 18.508 1.00 56.19 131 ALA A C 1
ATOM 965 O O . ALA A 1 131 ? -2.506 17.605 19.236 1.00 56.19 131 ALA A O 1
ATOM 966 N N . GLY A 1 132 ? -2.718 19.308 17.805 1.00 58.09 132 GLY A N 1
ATOM 967 C CA . GLY A 1 132 ? -4.183 19.350 17.851 1.00 58.09 132 GLY A CA 1
ATOM 968 C C . GLY A 1 132 ? -4.870 18.302 16.970 1.00 58.09 132 GLY A C 1
ATOM 969 O O . GLY A 1 132 ? -5.777 17.614 17.435 1.00 58.09 132 GLY A O 1
ATOM 970 N N . ALA A 1 133 ? -4.432 18.150 15.717 1.00 59.25 133 ALA A N 1
ATOM 971 C CA . ALA A 1 133 ? -5.127 17.327 14.722 1.00 59.25 133 ALA A CA 1
ATOM 972 C C . ALA A 1 133 ? -4.908 15.820 14.940 1.00 59.25 133 ALA A C 1
ATOM 974 O O . ALA A 1 133 ? -5.832 15.023 14.779 1.00 59.25 133 ALA A O 1
ATOM 975 N N . SER A 1 134 ? -3.713 15.424 15.383 1.00 65.38 134 SER A N 1
ATOM 976 C CA . SER A 1 134 ? -3.349 14.013 15.549 1.00 65.38 134 SER A CA 1
ATOM 977 C C . SER A 1 134 ? -4.095 13.345 16.717 1.00 65.38 134 SER A C 1
ATOM 979 O O . SER A 1 134 ? -4.404 12.158 16.653 1.00 65.38 134 SER A O 1
ATOM 981 N N . SER A 1 135 ? -4.446 14.096 17.770 1.00 66.81 135 SER A N 1
ATOM 982 C CA . SER A 1 135 ? -5.128 13.542 18.955 1.00 66.81 135 SER A CA 1
ATOM 983 C C . SER A 1 135 ? -6.562 13.078 18.667 1.00 66.81 135 SER A C 1
ATOM 985 O O . SER A 1 135 ? -6.952 11.993 19.096 1.00 66.81 135 SER A O 1
ATOM 987 N N . ALA A 1 136 ? -7.328 13.838 17.879 1.00 73.44 136 ALA A N 1
ATOM 988 C CA . ALA A 1 136 ? -8.695 13.476 17.504 1.00 73.44 136 ALA A CA 1
ATOM 989 C C . ALA A 1 136 ? -8.737 12.206 16.638 1.00 73.44 136 ALA A C 1
ATOM 991 O O . ALA A 1 136 ? -9.578 11.332 16.856 1.00 73.44 136 ALA A O 1
ATOM 992 N N . VAL A 1 137 ? -7.796 12.077 15.698 1.00 72.38 137 VAL A N 1
ATOM 993 C CA . VAL A 1 137 ? -7.652 10.889 14.841 1.00 72.38 137 VAL A CA 1
ATOM 994 C C . VAL A 1 137 ? -7.289 9.664 15.682 1.00 72.38 137 VAL A C 1
ATOM 996 O O . VAL A 1 137 ? -7.913 8.613 15.549 1.00 72.38 137 VAL A O 1
ATOM 999 N N . VAL A 1 138 ? -6.342 9.806 16.615 1.00 75.38 138 VAL A N 1
ATOM 1000 C CA . VAL A 1 138 ? -5.933 8.723 17.522 1.00 75.38 138 VAL A CA 1
ATOM 1001 C C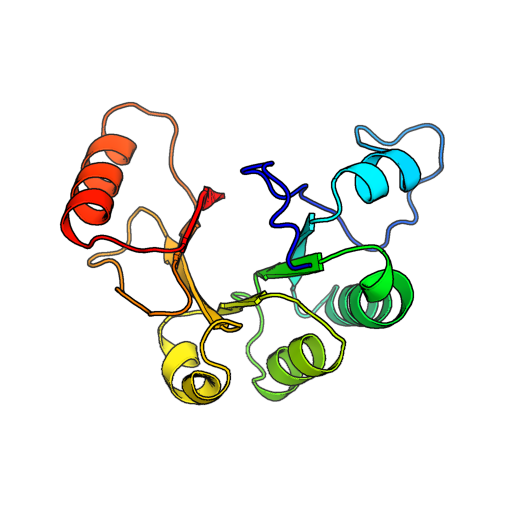 . VAL A 1 138 ? -7.094 8.242 18.398 1.00 75.38 138 VAL A C 1
ATOM 1003 O O . VAL A 1 138 ? -7.268 7.035 18.563 1.00 75.38 138 VAL A O 1
ATOM 1006 N N . GLU A 1 139 ? -7.919 9.142 18.935 1.00 77.69 139 GLU A N 1
ATOM 1007 C CA . GLU A 1 139 ? -9.085 8.751 19.739 1.00 77.69 139 GLU A CA 1
ATOM 1008 C C . GLU A 1 139 ? -10.146 8.011 18.906 1.00 77.69 139 GLU A C 1
ATOM 1010 O O . GLU A 1 139 ? -10.674 6.982 19.344 1.00 77.69 139 GLU A O 1
ATOM 1015 N N . GLN A 1 140 ? -10.401 8.449 17.667 1.00 75.00 140 GLN A N 1
ATOM 1016 C CA . GLN A 1 140 ? -11.282 7.715 16.753 1.00 75.00 140 GLN A CA 1
ATOM 1017 C C . GLN A 1 140 ? -10.751 6.304 16.461 1.00 75.00 140 GLN A C 1
ATOM 1019 O O . GLN A 1 140 ? -11.518 5.339 16.512 1.00 75.00 140 GLN A O 1
ATOM 1024 N N . LEU A 1 141 ? -9.443 6.159 16.234 1.00 75.00 141 LEU A N 1
ATOM 1025 C CA . LEU A 1 141 ? -8.793 4.872 15.970 1.00 75.00 141 LEU A CA 1
ATOM 1026 C C . LEU A 1 141 ? -8.852 3.922 17.175 1.00 75.00 141 LEU A C 1
ATOM 1028 O O . LEU A 1 141 ? -9.215 2.752 17.017 1.00 75.00 141 LEU A O 1
ATOM 1032 N N . LYS A 1 142 ? -8.574 4.423 18.388 1.00 75.38 142 LYS A N 1
ATOM 1033 C CA . LYS A 1 142 ? -8.671 3.642 19.636 1.00 75.38 142 LYS A CA 1
ATOM 1034 C C . LYS A 1 142 ? -10.072 3.077 19.848 1.00 75.38 142 LYS A C 1
ATOM 1036 O O . LYS A 1 142 ? -10.212 1.914 20.224 1.00 75.38 142 LYS A O 1
ATOM 1041 N N . SER A 1 143 ? -11.105 3.879 19.587 1.00 74.00 143 SER A N 1
ATOM 1042 C CA . SER A 1 143 ? -12.498 3.469 19.802 1.00 74.00 143 SER A CA 1
ATOM 1043 C C . SER A 1 143 ? -12.943 2.312 18.897 1.00 74.00 143 SER A C 1
ATOM 1045 O O . SER A 1 143 ? -13.786 1.510 19.299 1.00 74.00 143 SER A O 1
ATOM 1047 N N . ARG A 1 144 ? -12.352 2.185 17.699 1.00 72.81 144 ARG A N 1
ATOM 1048 C CA . ARG A 1 144 ? -12.770 1.217 16.672 1.00 72.81 144 ARG A CA 1
ATOM 1049 C C . ARG A 1 144 ? -12.018 -0.115 16.694 1.00 72.81 144 ARG A C 1
ATOM 1051 O O . ARG A 1 144 ? -12.427 -1.021 15.978 1.00 72.81 144 ARG A O 1
ATOM 1058 N N . LYS A 1 145 ? -10.968 -0.260 17.516 1.00 70.38 145 LYS A N 1
ATOM 1059 C CA . LYS A 1 145 ? -10.159 -1.495 17.640 1.00 70.38 145 LYS A CA 1
ATOM 1060 C C . LYS A 1 145 ? -9.691 -2.057 16.285 1.00 70.38 145 LYS A C 1
ATOM 1062 O O . LYS A 1 145 ? -9.783 -3.257 16.038 1.00 70.38 145 LYS A O 1
ATOM 1067 N N . ILE A 1 146 ? -9.198 -1.187 15.404 1.00 73.00 146 ILE A N 1
ATOM 1068 C CA . ILE A 1 146 ? -8.684 -1.594 14.090 1.00 73.00 146 ILE A CA 1
ATOM 1069 C C . ILE A 1 146 ? -7.430 -2.458 14.294 1.00 73.00 146 ILE A C 1
ATOM 1071 O O . ILE A 1 146 ? -6.491 -2.039 14.967 1.00 73.00 146 ILE A O 1
ATOM 1075 N N . SER A 1 147 ? -7.425 -3.669 13.733 1.00 69.06 147 SER A N 1
ATOM 1076 C CA . SER A 1 147 ? -6.367 -4.675 13.922 1.00 69.06 147 SER A CA 1
ATOM 1077 C C . SER A 1 147 ? -5.071 -4.350 13.176 1.00 69.06 147 SER A C 1
ATOM 1079 O O . SER A 1 147 ? -3.993 -4.749 13.607 1.00 69.06 147 SER A O 1
ATOM 1081 N N . SER A 1 148 ? -5.161 -3.648 12.046 1.00 81.75 148 SER A N 1
ATOM 1082 C CA . SER A 1 148 ? -4.019 -3.272 11.210 1.00 81.75 148 SER A CA 1
ATOM 1083 C C . SER A 1 148 ? -4.145 -1.815 10.785 1.00 81.75 148 SER A C 1
ATOM 1085 O O . SER A 1 148 ? -4.941 -1.477 9.912 1.00 81.75 148 SER A O 1
ATOM 1087 N N . LEU A 1 149 ? -3.375 -0.949 11.438 1.00 85.94 149 LEU A N 1
ATOM 1088 C CA . LEU A 1 149 ? -3.339 0.485 11.183 1.00 85.94 149 LEU A CA 1
ATOM 1089 C C . LEU A 1 149 ? -1.994 0.858 10.562 1.00 85.94 149 LEU A C 1
ATOM 1091 O O . LEU A 1 149 ? -0.945 0.531 11.112 1.00 85.94 149 LEU A O 1
ATOM 1095 N N . PHE A 1 150 ? -2.050 1.588 9.457 1.00 87.88 150 PHE A N 1
ATOM 1096 C CA . PHE A 1 150 ? -0.904 2.137 8.751 1.00 87.88 150 PHE A CA 1
ATOM 1097 C C . PHE A 1 150 ? -1.026 3.658 8.731 1.00 87.88 150 PHE A C 1
ATOM 1099 O O . PHE A 1 150 ? -2.126 4.202 8.629 1.00 87.88 150 PHE A O 1
ATOM 1106 N N . VAL A 1 151 ? 0.106 4.343 8.836 1.00 87.38 151 VAL A N 1
ATOM 1107 C CA . VAL A 1 151 ? 0.180 5.805 8.818 1.00 87.38 151 VAL A CA 1
ATOM 1108 C C . VAL A 1 151 ? 1.270 6.208 7.838 1.00 87.38 151 VAL A C 1
ATOM 1110 O O . VAL A 1 151 ? 2.351 5.616 7.878 1.00 87.38 151 VAL A O 1
ATOM 1113 N N . LYS A 1 152 ? 0.984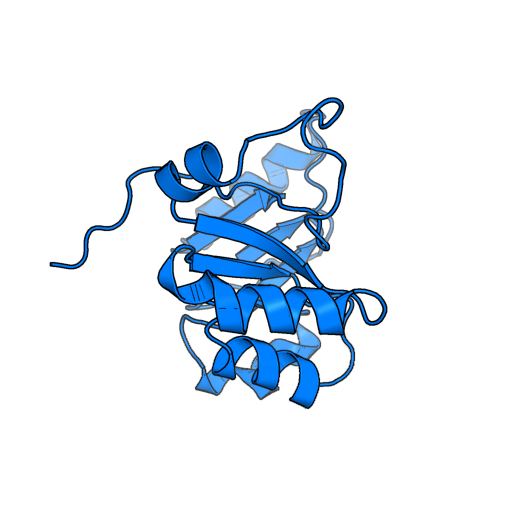 7.198 6.989 1.00 86.38 152 LYS A N 1
ATOM 1114 C CA . LYS A 1 152 ? 1.970 7.824 6.106 1.00 86.38 152 LYS A CA 1
ATOM 1115 C C . LYS A 1 152 ? 1.923 9.348 6.170 1.00 86.38 152 LYS A C 1
ATOM 1117 O O . LYS A 1 152 ? 0.805 9.915 6.288 1.00 86.38 152 LYS A O 1
#

Organism: Magnaporthiopsis poae (strain ATCC 64411 / 73-15) (NCBI:txid644358)

Radius of gyration: 15.86 Å; chains: 1; bounding box: 43×40×35 Å

Secondary structure (DSSP, 8-state):
----------EE--SS--S-TTS-SS--HHHHHHH-EEEEE--TTTHHHHHHHHHHHTTT-EEEEE-TT---HHHHHHHHHTT-SEEEE-HHHHGGGGGGGGGEEEEEETTSSS----TT-EEEE---SSTTHHHHHHHHHHHHT-SSEEE-

Foldseek 3Di:
DPPPPPDLDAAEDDPPPPPPPPDDPDDDPVRNLVVQEHEYEDAPVCLVRLLVCLQVVVVSHQYEYECQRPDDPVSVVSSVVSRHQAYEYDPVCCVVVCVVALRYEYEDELPDDDDDQGNNFYEYEDPDPPPPSNVVSVVNCVVRPRPDYHYD